Protein AF-A0A2N6K9I1-F1 (afdb_monomer_lite)

Structure (mmCIF, N/CA/C/O backbone):
data_AF-A0A2N6K9I1-F1
#
_entry.id   AF-A0A2N6K9I1-F1
#
loop_
_atom_site.group_PDB
_atom_site.id
_atom_site.type_symbol
_atom_site.label_atom_id
_atom_site.label_alt_id
_atom_site.label_comp_id
_atom_site.label_asym_id
_atom_site.label_entity_id
_atom_site.label_seq_id
_atom_site.pdbx_PDB_ins_code
_atom_site.Cartn_x
_atom_site.Cartn_y
_atom_site.Cartn_z
_atom_site.occupancy
_atom_site.B_iso_or_equiv
_atom_site.auth_seq_id
_atom_site.auth_comp_id
_atom_site.auth_asym_id
_atom_site.auth_atom_id
_atom_site.pdbx_PDB_model_num
ATOM 1 N N . MET A 1 1 ? -8.881 -1.853 -11.550 1.00 68.94 1 MET A N 1
ATOM 2 C CA . MET A 1 1 ? -7.544 -1.204 -11.531 1.00 68.94 1 MET A CA 1
ATOM 3 C C . MET A 1 1 ? -6.853 -1.447 -12.871 1.00 68.94 1 MET A C 1
ATOM 5 O O . MET A 1 1 ? -7.078 -2.502 -13.443 1.00 68.94 1 MET A O 1
ATOM 9 N N . ARG A 1 2 ? -6.056 -0.503 -13.398 1.00 81.19 2 ARG A N 1
ATOM 10 C CA . ARG A 1 2 ? -5.255 -0.733 -14.625 1.00 81.19 2 ARG A CA 1
ATOM 11 C C . ARG A 1 2 ? -4.114 -1.720 -14.331 1.00 81.19 2 ARG A C 1
ATOM 13 O O . ARG A 1 2 ? -3.678 -1.789 -13.185 1.00 81.19 2 ARG A O 1
ATOM 20 N N . THR A 1 3 ? -3.626 -2.456 -15.329 1.00 87.81 3 THR A N 1
ATOM 21 C CA . THR A 1 3 ? -2.456 -3.340 -15.158 1.00 87.81 3 THR A CA 1
ATOM 22 C C . THR A 1 3 ? -1.184 -2.518 -14.941 1.00 87.81 3 THR A C 1
ATOM 24 O O . THR A 1 3 ? -1.101 -1.358 -15.369 1.00 87.81 3 THR A O 1
ATOM 27 N N . ALA A 1 4 ? -0.174 -3.101 -14.294 1.00 88.94 4 ALA A N 1
ATOM 28 C CA . ALA A 1 4 ? 1.102 -2.432 -14.068 1.00 88.94 4 ALA A CA 1
ATOM 29 C C . ALA A 1 4 ? 1.791 -2.079 -15.385 1.00 88.94 4 ALA A C 1
ATOM 31 O O . ALA A 1 4 ? 2.384 -1.013 -15.498 1.00 88.94 4 ALA A O 1
ATOM 32 N N . GLU A 1 5 ? 1.661 -2.924 -16.404 1.00 92.06 5 GLU A N 1
ATOM 33 C CA . GLU A 1 5 ? 2.175 -2.666 -17.750 1.00 92.06 5 GLU A CA 1
ATOM 34 C C . GLU A 1 5 ? 1.614 -1.376 -18.346 1.00 92.06 5 GLU A C 1
ATOM 36 O O . GLU A 1 5 ? 2.368 -0.502 -18.774 1.00 92.06 5 GLU A O 1
ATOM 41 N N . THR A 1 6 ? 0.288 -1.214 -18.309 1.00 92.81 6 THR A N 1
ATOM 42 C CA . THR A 1 6 ? -0.365 0.009 -18.779 1.00 92.81 6 THR A CA 1
ATOM 43 C C . THR A 1 6 ? 0.093 1.219 -17.971 1.00 92.81 6 THR A C 1
ATOM 45 O O . THR A 1 6 ? 0.383 2.265 -18.548 1.00 92.81 6 THR A O 1
ATOM 48 N N . ILE A 1 7 ? 0.184 1.093 -16.644 1.00 91.75 7 ILE A N 1
ATOM 49 C CA . ILE A 1 7 ? 0.611 2.191 -15.770 1.00 91.75 7 ILE A CA 1
ATOM 50 C C . ILE A 1 7 ? 2.054 2.613 -16.079 1.00 91.75 7 ILE A C 1
ATOM 52 O O . ILE A 1 7 ? 2.314 3.799 -16.281 1.00 91.75 7 ILE A O 1
ATOM 56 N N . LEU A 1 8 ? 2.982 1.659 -16.160 1.00 92.50 8 LEU A N 1
ATOM 57 C CA . LEU A 1 8 ? 4.392 1.918 -16.451 1.00 92.50 8 LEU A CA 1
ATOM 58 C C . LEU A 1 8 ? 4.571 2.532 -17.841 1.00 92.50 8 LEU A C 1
ATOM 60 O O . LEU A 1 8 ? 5.358 3.466 -17.990 1.00 92.50 8 LEU A O 1
ATOM 64 N N . ASN A 1 9 ? 3.802 2.078 -18.833 1.00 94.69 9 ASN A N 1
ATOM 65 C CA . ASN A 1 9 ? 3.801 2.676 -20.166 1.00 94.69 9 ASN A CA 1
ATOM 66 C C . ASN A 1 9 ? 3.308 4.127 -20.137 1.00 94.69 9 ASN A C 1
ATOM 68 O O . ASN A 1 9 ? 3.963 4.995 -20.706 1.00 94.69 9 ASN A O 1
ATOM 72 N N . ILE A 1 10 ? 2.221 4.427 -19.415 1.00 92.81 10 ILE A N 1
ATOM 73 C CA . ILE A 1 10 ? 1.734 5.807 -19.255 1.00 92.81 10 ILE A CA 1
ATOM 74 C C . ILE A 1 10 ? 2.805 6.690 -18.608 1.00 92.81 10 ILE A C 1
ATOM 76 O O . ILE A 1 10 ? 3.075 7.781 -19.111 1.00 92.81 10 ILE A O 1
ATOM 80 N N . ILE A 1 11 ? 3.432 6.228 -17.520 1.00 93.19 11 ILE A N 1
ATOM 81 C CA . ILE A 1 11 ? 4.498 6.972 -16.832 1.00 93.19 11 ILE A CA 1
ATOM 82 C C . ILE A 1 11 ? 5.664 7.230 -17.789 1.00 93.19 11 ILE A C 1
ATOM 84 O O . ILE A 1 11 ? 6.122 8.366 -17.903 1.00 93.19 11 ILE A O 1
ATOM 88 N N . ARG A 1 12 ? 6.104 6.201 -18.523 1.00 94.12 12 ARG A N 1
ATOM 89 C CA . ARG A 1 12 ? 7.195 6.295 -19.499 1.00 94.12 12 ARG A CA 1
ATOM 90 C C . ARG A 1 12 ? 6.887 7.321 -20.589 1.00 94.12 12 ARG A C 1
ATOM 92 O O . ARG A 1 12 ? 7.690 8.222 -20.815 1.00 94.12 12 ARG A O 1
ATOM 99 N N . THR A 1 13 ? 5.722 7.219 -21.227 1.00 95.94 13 THR A N 1
ATOM 100 C CA . THR A 1 13 ? 5.308 8.119 -22.312 1.00 95.94 13 THR A CA 1
ATOM 101 C C . THR A 1 13 ? 5.143 9.560 -21.831 1.00 95.94 13 THR A C 1
ATOM 103 O O . THR A 1 13 ? 5.519 10.490 -22.542 1.00 95.94 13 THR A O 1
ATOM 106 N N . ARG A 1 14 ? 4.607 9.783 -20.623 1.00 95.38 14 ARG A N 1
ATOM 107 C CA . ARG A 1 14 ? 4.508 11.139 -20.054 1.00 95.38 14 ARG A CA 1
ATOM 108 C C . ARG A 1 14 ? 5.877 11.708 -19.699 1.00 95.38 14 ARG A C 1
ATOM 110 O O . ARG A 1 14 ? 6.133 12.862 -20.030 1.00 95.38 14 ARG A O 1
ATOM 117 N N . GLY A 1 15 ? 6.760 10.894 -19.118 1.00 93.81 15 GLY A N 1
ATOM 118 C CA . GLY A 1 15 ? 8.137 11.276 -18.804 1.00 93.81 15 GLY A CA 1
ATOM 119 C C . GLY A 1 15 ? 8.929 11.688 -20.046 1.00 93.81 15 GLY A C 1
ATOM 120 O O . GLY A 1 15 ? 9.559 12.738 -20.042 1.00 93.81 15 GLY A O 1
ATOM 121 N N . GLN A 1 16 ? 8.807 10.935 -21.145 1.00 95.75 16 GLN A N 1
ATOM 122 C CA . GLN A 1 16 ? 9.412 11.285 -22.442 1.00 95.75 16 GLN A CA 1
ATOM 123 C C . GLN A 1 16 ? 8.939 12.638 -22.990 1.00 95.75 16 GLN A C 1
ATOM 125 O O . GLN A 1 16 ? 9.665 13.292 -23.730 1.00 95.75 16 GLN A O 1
ATOM 130 N N . ARG A 1 17 ? 7.722 13.059 -22.635 1.00 95.50 17 ARG A N 1
ATOM 131 C CA . ARG A 1 17 ? 7.117 14.325 -23.065 1.00 95.50 17 ARG A CA 1
ATOM 132 C C . ARG A 1 17 ? 7.280 15.452 -22.040 1.00 95.50 17 ARG A C 1
ATOM 134 O O . ARG A 1 17 ? 6.728 16.525 -22.255 1.00 95.50 17 ARG A O 1
ATOM 141 N N . GLY A 1 18 ? 7.961 15.205 -20.916 1.00 94.19 18 GLY A N 1
ATOM 142 C CA . GLY A 1 18 ? 8.105 16.172 -19.823 1.00 94.19 18 GLY A CA 1
ATOM 143 C C . GLY A 1 18 ? 6.784 16.560 -19.148 1.00 94.19 18 GLY A C 1
ATOM 144 O O . GLY A 1 18 ? 6.694 17.618 -18.533 1.00 94.19 18 GLY A O 1
ATOM 145 N N . LEU A 1 19 ? 5.738 15.738 -19.277 1.00 94.38 19 LEU A N 1
ATOM 146 C CA . LEU A 1 19 ? 4.425 16.033 -18.707 1.00 94.38 19 LEU A CA 1
ATOM 147 C C . LEU A 1 19 ? 4.345 15.563 -17.249 1.00 94.38 19 LEU A C 1
ATOM 149 O O . LEU A 1 19 ? 4.816 14.463 -16.943 1.00 94.38 19 LEU A O 1
ATOM 153 N N . PRO A 1 20 ? 3.677 16.319 -16.357 1.00 90.19 20 PRO A N 1
ATOM 154 C CA . PRO A 1 20 ? 3.512 15.903 -14.971 1.00 90.19 20 PRO A CA 1
ATOM 155 C C . PRO A 1 20 ? 2.706 14.603 -14.885 1.00 90.19 20 PRO A C 1
ATOM 157 O O . PRO A 1 20 ? 1.777 14.366 -15.674 1.00 90.19 20 PRO A O 1
ATOM 160 N N . VAL A 1 21 ? 3.074 13.759 -13.920 1.00 88.19 21 VAL A N 1
ATOM 161 C CA . VAL A 1 21 ? 2.299 12.585 -13.509 1.00 88.19 21 VAL A CA 1
ATOM 162 C C . VAL A 1 21 ? 1.668 12.908 -12.163 1.00 88.19 21 VAL A C 1
ATOM 164 O O . VAL A 1 21 ? 2.365 13.127 -11.175 1.00 88.19 21 VAL A O 1
ATOM 167 N N . GLU A 1 22 ? 0.346 12.958 -12.141 1.00 82.25 22 GLU A N 1
ATOM 168 C CA . GLU A 1 22 ? -0.435 13.273 -10.948 1.00 82.25 22 GLU A CA 1
ATOM 169 C C . GLU A 1 22 ? -0.931 11.988 -10.280 1.00 82.25 22 GLU A C 1
ATOM 171 O O . GLU A 1 22 ? -0.941 10.917 -10.889 1.00 82.25 22 GLU A O 1
ATOM 176 N N . ASP A 1 23 ? -1.305 12.086 -9.003 1.00 76.56 23 ASP A N 1
ATOM 177 C CA . ASP A 1 23 ? -1.880 10.982 -8.227 1.00 76.56 23 ASP A CA 1
ATOM 178 C C . ASP A 1 23 ? -1.049 9.681 -8.183 1.00 76.56 23 ASP A C 1
ATOM 180 O O . ASP A 1 23 ? -1.574 8.597 -7.924 1.00 76.56 23 ASP A O 1
ATOM 184 N N . VAL A 1 24 ? 0.276 9.784 -8.355 1.00 80.88 24 VAL A N 1
ATOM 185 C CA . VAL A 1 24 ? 1.224 8.648 -8.343 1.00 80.88 24 VAL A CA 1
ATOM 186 C C . VAL A 1 24 ? 1.104 7.809 -7.068 1.00 80.88 24 VAL A C 1
ATOM 188 O O . VAL A 1 24 ? 1.269 6.594 -7.106 1.00 80.88 24 VAL A O 1
ATOM 191 N N . TYR A 1 25 ? 0.758 8.431 -5.939 1.00 72.81 25 TYR A N 1
ATOM 192 C CA . TYR A 1 25 ? 0.569 7.740 -4.661 1.00 72.81 25 TYR A CA 1
ATOM 193 C C . TYR A 1 25 ? -0.522 6.659 -4.718 1.00 72.81 25 TYR A C 1
ATOM 195 O O . TYR A 1 25 ? -0.411 5.661 -4.014 1.00 72.81 25 TYR A O 1
ATOM 203 N N . ARG A 1 26 ? -1.536 6.795 -5.587 1.00 73.31 26 ARG A N 1
ATOM 204 C CA . ARG A 1 26 ? -2.569 5.761 -5.781 1.00 73.31 26 ARG A CA 1
ATOM 205 C C . ARG A 1 26 ? -1.994 4.480 -6.387 1.00 73.31 26 ARG A C 1
ATOM 207 O O . ARG A 1 26 ? -2.544 3.402 -6.186 1.00 73.31 26 ARG A O 1
ATOM 214 N N . LEU A 1 27 ? -0.881 4.588 -7.114 1.00 80.12 27 LEU A N 1
ATOM 215 C CA . LEU A 1 27 ? -0.228 3.463 -7.781 1.00 80.12 27 LEU A CA 1
ATOM 216 C C . LEU A 1 27 ? 0.522 2.546 -6.811 1.00 80.12 27 LEU A C 1
ATOM 218 O O . LEU A 1 27 ? 0.726 1.383 -7.141 1.00 80.12 27 LEU A O 1
ATOM 222 N N . LEU A 1 28 ? 0.871 3.031 -5.610 1.00 73.19 28 LEU A N 1
ATOM 223 C CA . LEU A 1 28 ? 1.499 2.221 -4.553 1.00 73.19 28 LEU A CA 1
ATOM 224 C C . LEU A 1 28 ? 0.631 1.032 -4.114 1.00 73.19 28 LEU A C 1
ATOM 226 O O . LEU A 1 28 ? 1.132 0.109 -3.483 1.00 73.19 28 LEU A O 1
ATOM 230 N N . TYR A 1 29 ? -0.654 1.056 -4.465 1.00 71.38 29 TYR A N 1
ATOM 231 C CA . TYR A 1 29 ? -1.659 0.071 -4.064 1.00 71.38 29 TYR A CA 1
ATOM 232 C C . TYR A 1 29 ? -2.154 -0.789 -5.206 1.00 71.38 29 TYR A C 1
ATOM 234 O O . TYR A 1 29 ? -3.049 -1.613 -5.041 1.00 71.38 29 TYR A O 1
ATOM 242 N N . ASN A 1 30 ? -1.564 -0.609 -6.380 1.00 78.38 30 ASN A N 1
ATOM 243 C CA . ASN A 1 30 ? -1.775 -1.536 -7.458 1.00 78.38 30 ASN A CA 1
ATOM 244 C C . ASN A 1 30 ? -1.020 -2.830 -7.157 1.00 78.38 30 ASN A C 1
ATOM 246 O O . ASN A 1 30 ? 0.209 -2.845 -7.128 1.00 78.38 30 ASN A O 1
ATOM 250 N N . LEU A 1 31 ? -1.775 -3.907 -6.944 1.00 77.06 31 LEU A N 1
ATOM 251 C CA . LEU A 1 31 ? -1.232 -5.211 -6.575 1.00 77.06 31 LEU A CA 1
ATOM 252 C C . LEU A 1 31 ? -0.185 -5.717 -7.578 1.00 77.06 31 LEU A C 1
ATOM 254 O O . LEU A 1 31 ? 0.856 -6.222 -7.176 1.00 77.06 31 LEU A O 1
ATOM 258 N N . ASP A 1 32 ? -0.426 -5.528 -8.877 1.00 85.38 32 ASP A N 1
ATOM 259 C CA . ASP A 1 32 ? 0.496 -5.941 -9.942 1.00 85.38 32 ASP A CA 1
ATOM 260 C C . ASP A 1 32 ? 1.804 -5.123 -9.900 1.00 85.38 32 ASP A C 1
ATOM 262 O O . ASP A 1 32 ? 2.897 -5.685 -9.973 1.00 85.38 32 ASP A O 1
ATOM 266 N N . LEU A 1 33 ? 1.735 -3.803 -9.670 1.00 87.38 33 LEU A N 1
ATOM 267 C CA . LEU A 1 33 ? 2.936 -2.981 -9.462 1.00 87.38 33 LEU A CA 1
ATOM 268 C C . LEU A 1 33 ? 3.709 -3.404 -8.216 1.00 87.38 33 LEU A C 1
ATOM 270 O O . LEU A 1 33 ? 4.938 -3.483 -8.263 1.00 87.38 33 LEU A O 1
ATOM 274 N N . TYR A 1 34 ? 2.999 -3.680 -7.124 1.00 81.50 34 TYR A N 1
ATOM 275 C CA . TYR A 1 34 ? 3.598 -4.149 -5.885 1.00 81.50 34 TYR A CA 1
ATOM 276 C C . TYR A 1 34 ? 4.323 -5.486 -6.095 1.00 81.50 34 TYR A C 1
ATOM 278 O O . TYR A 1 34 ? 5.492 -5.594 -5.742 1.00 81.50 34 TYR A O 1
ATOM 286 N N . LEU A 1 35 ? 3.691 -6.464 -6.751 1.00 82.56 35 LEU A N 1
ATOM 287 C CA . LEU A 1 35 ? 4.293 -7.771 -7.034 1.00 82.56 35 LEU A CA 1
ATOM 288 C C . LEU A 1 35 ? 5.534 -7.662 -7.926 1.00 82.56 35 LEU A C 1
ATOM 290 O O . LEU A 1 35 ? 6.571 -8.258 -7.629 1.00 82.56 35 LEU A O 1
ATOM 294 N N . ARG A 1 36 ? 5.468 -6.851 -8.990 1.00 88.50 36 ARG A N 1
ATOM 295 C CA . ARG A 1 36 ? 6.622 -6.600 -9.870 1.00 88.50 36 ARG A CA 1
ATOM 296 C C . ARG A 1 36 ? 7.771 -5.919 -9.123 1.00 88.50 36 ARG A C 1
ATOM 298 O O . ARG A 1 36 ? 8.932 -6.243 -9.371 1.00 88.50 36 ARG A O 1
ATOM 305 N N . ALA A 1 37 ? 7.471 -4.969 -8.237 1.00 84.75 37 ALA A N 1
ATOM 306 C CA . ALA A 1 37 ? 8.476 -4.298 -7.416 1.00 84.75 37 ALA A CA 1
ATOM 307 C C . ALA A 1 37 ? 9.078 -5.248 -6.373 1.00 84.75 37 ALA A C 1
ATOM 309 O O . ALA A 1 37 ? 10.298 -5.297 -6.231 1.00 84.75 37 ALA A O 1
ATOM 310 N N . TYR A 1 38 ? 8.239 -6.043 -5.705 1.00 83.50 38 TYR A N 1
ATOM 311 C CA . TYR A 1 38 ? 8.654 -7.035 -4.721 1.00 83.50 38 TYR A CA 1
ATOM 312 C C . TYR A 1 38 ? 9.606 -8.061 -5.336 1.00 83.50 38 TYR A C 1
ATOM 314 O O . TYR A 1 38 ? 10.689 -8.263 -4.802 1.00 83.50 38 TYR A O 1
ATOM 322 N N . GLY A 1 39 ? 9.281 -8.629 -6.504 1.00 84.69 39 GLY A N 1
ATOM 323 C CA . GLY A 1 39 ? 10.169 -9.578 -7.186 1.00 84.69 39 GLY A CA 1
ATOM 324 C C . GLY A 1 39 ? 11.561 -9.000 -7.468 1.00 84.69 39 GLY A C 1
ATOM 325 O O . GLY A 1 39 ? 12.571 -9.672 -7.260 1.00 84.69 39 GLY A O 1
ATOM 326 N N . LYS A 1 40 ? 11.636 -7.723 -7.867 1.00 87.38 40 LYS A N 1
ATOM 327 C CA . LYS A 1 40 ? 12.920 -7.036 -8.088 1.00 87.38 40 LYS A CA 1
ATOM 328 C C . LYS A 1 40 ? 13.687 -6.789 -6.792 1.00 87.38 40 LYS A C 1
ATOM 330 O O . LYS A 1 40 ? 14.896 -6.976 -6.768 1.00 87.38 40 LYS A O 1
ATOM 335 N N . LEU A 1 41 ? 13.002 -6.345 -5.739 1.00 83.69 41 LEU A N 1
ATOM 336 C CA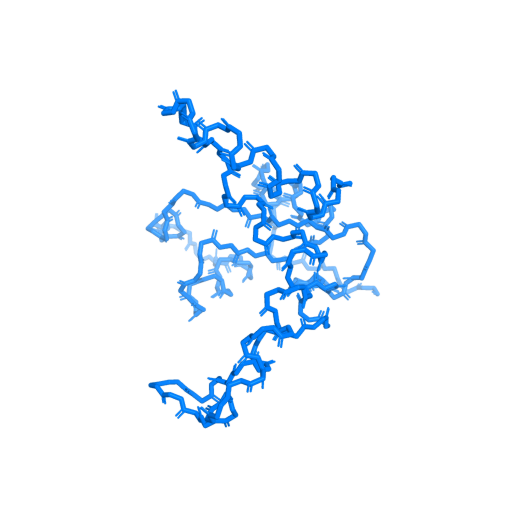 . LEU A 1 41 ? 13.631 -5.998 -4.463 1.00 83.69 41 LEU A CA 1
ATOM 337 C C . LEU A 1 41 ? 14.073 -7.232 -3.679 1.00 83.69 41 LEU A C 1
ATOM 339 O O . LEU A 1 41 ? 15.177 -7.245 -3.145 1.00 83.69 41 LEU A O 1
ATOM 343 N N . ASN A 1 42 ? 13.237 -8.267 -3.635 1.00 82.75 42 ASN A N 1
ATOM 344 C CA . ASN A 1 42 ? 13.509 -9.496 -2.897 1.00 82.75 42 ASN A CA 1
ATOM 345 C C . ASN A 1 42 ? 14.676 -10.298 -3.497 1.00 82.75 42 ASN A C 1
ATOM 347 O O . ASN A 1 42 ? 15.336 -11.055 -2.798 1.00 82.75 42 ASN A O 1
ATOM 351 N N . SER A 1 43 ? 14.969 -10.094 -4.785 1.00 85.88 43 SER A N 1
ATOM 352 C CA . SER A 1 43 ? 16.120 -10.712 -5.456 1.00 85.88 43 SER A CA 1
ATOM 353 C C . SER A 1 43 ? 17.470 -10.125 -5.015 1.00 85.88 43 SER A C 1
ATOM 355 O O . SER A 1 43 ? 18.517 -10.667 -5.365 1.00 85.88 43 SER A O 1
ATOM 357 N N . ASN A 1 44 ? 17.478 -9.014 -4.270 1.00 86.69 44 ASN A N 1
ATOM 358 C CA . ASN A 1 44 ? 18.710 -8.368 -3.834 1.00 86.69 44 ASN A CA 1
ATOM 359 C C . ASN A 1 44 ? 19.340 -9.096 -2.639 1.00 86.69 44 ASN A C 1
ATOM 361 O O . ASN A 1 44 ? 18.662 -9.473 -1.680 1.00 86.69 44 ASN A O 1
ATOM 365 N N . ALA A 1 45 ? 20.671 -9.200 -2.642 1.00 85.50 45 ALA A N 1
ATOM 366 C CA . ALA A 1 45 ? 21.416 -9.663 -1.477 1.00 85.50 45 ALA A CA 1
ATOM 367 C C . ALA A 1 45 ? 21.152 -8.733 -0.277 1.00 85.50 45 ALA A C 1
ATOM 369 O O . ALA A 1 45 ? 21.277 -7.515 -0.390 1.00 85.50 45 ALA A O 1
ATOM 370 N N . GLY A 1 46 ? 20.767 -9.308 0.865 1.00 83.06 46 GLY A N 1
ATOM 371 C CA . GLY A 1 46 ? 20.424 -8.543 2.069 1.00 83.06 46 GLY A CA 1
ATOM 372 C C . GLY A 1 46 ? 18.971 -8.049 2.146 1.00 83.06 46 GLY A C 1
ATOM 373 O O . GLY A 1 46 ? 18.627 -7.355 3.094 1.00 83.06 46 GLY A O 1
ATOM 374 N N . ALA A 1 47 ? 18.071 -8.427 1.230 1.00 83.44 47 ALA A N 1
ATOM 375 C CA . ALA A 1 47 ? 16.647 -8.053 1.321 1.00 83.44 47 ALA A CA 1
ATOM 376 C C . ALA A 1 47 ? 15.978 -8.465 2.656 1.00 83.44 47 ALA A C 1
ATOM 378 O O . ALA A 1 47 ? 15.070 -7.793 3.152 1.00 83.44 47 ALA A O 1
ATOM 379 N N . MET A 1 48 ? 16.468 -9.549 3.261 1.00 83.69 48 MET A N 1
ATOM 380 C CA . MET A 1 48 ? 15.982 -10.089 4.532 1.00 83.69 48 MET A CA 1
ATOM 381 C C . MET A 1 48 ? 16.763 -9.606 5.759 1.00 83.69 48 MET A C 1
ATOM 383 O O . MET A 1 48 ? 16.444 -10.017 6.872 1.00 83.69 48 MET A O 1
ATOM 387 N N . THR A 1 49 ? 17.776 -8.749 5.601 1.00 83.31 49 THR A N 1
ATOM 388 C CA . THR A 1 49 ? 18.487 -8.192 6.758 1.00 83.31 49 THR A CA 1
ATOM 389 C C . THR A 1 49 ? 17.696 -7.015 7.328 1.00 83.31 49 THR A C 1
ATOM 391 O O . THR A 1 49 ? 17.415 -6.075 6.578 1.00 83.31 49 THR A O 1
ATOM 394 N N . PRO A 1 50 ? 17.328 -7.032 8.623 1.00 80.75 50 PRO A N 1
ATOM 395 C CA . PRO A 1 50 ? 16.667 -5.897 9.254 1.00 80.75 50 PRO A CA 1
ATOM 396 C C . PRO A 1 50 ? 17.512 -4.626 9.132 1.00 80.75 50 PRO A C 1
ATOM 398 O O . PRO A 1 50 ? 18.726 -4.654 9.332 1.00 80.75 50 PRO A O 1
ATOM 401 N N . GLY A 1 51 ? 16.863 -3.515 8.785 1.00 77.06 51 GLY A N 1
ATOM 402 C CA . GLY A 1 51 ? 17.507 -2.205 8.693 1.00 77.06 51 GLY A CA 1
ATOM 403 C C . GLY A 1 51 ? 17.438 -1.437 10.014 1.00 77.06 51 GLY A C 1
ATOM 404 O O . GLY A 1 51 ? 17.518 -2.000 11.101 1.00 77.06 51 GLY A O 1
ATOM 405 N N . ALA A 1 52 ? 17.205 -0.125 9.931 1.00 80.31 52 ALA A N 1
ATOM 406 C CA . ALA A 1 52 ? 16.962 0.723 11.106 1.00 80.31 52 ALA A CA 1
ATOM 407 C C . ALA A 1 52 ? 15.679 0.351 11.887 1.00 80.31 52 ALA A C 1
ATOM 409 O O . ALA A 1 52 ? 15.470 0.815 13.006 1.00 80.31 52 ALA A O 1
ATOM 410 N N . THR A 1 53 ? 14.812 -0.471 11.293 1.00 74.75 53 THR A N 1
ATOM 411 C CA . THR A 1 53 ? 13.613 -1.052 11.904 1.00 74.75 53 THR A CA 1
ATOM 412 C C . THR A 1 53 ? 13.658 -2.575 11.785 1.00 74.75 53 THR A C 1
ATOM 414 O O . THR A 1 53 ? 14.242 -3.073 10.823 1.00 74.75 53 THR A O 1
ATOM 417 N N . PRO A 1 54 ? 12.977 -3.323 12.675 1.00 76.81 54 PRO A N 1
ATOM 418 C CA . PRO A 1 54 ? 12.897 -4.782 12.576 1.00 76.81 54 PRO A CA 1
ATOM 419 C C . PRO A 1 54 ? 12.129 -5.283 11.335 1.00 76.81 54 PRO A C 1
ATOM 421 O O . PRO A 1 54 ? 12.167 -6.472 11.040 1.00 76.81 54 PRO A O 1
ATOM 424 N N . GLU A 1 55 ? 11.423 -4.406 10.609 1.00 74.50 55 GLU A N 1
ATOM 425 C CA . GLU A 1 55 ? 10.756 -4.746 9.346 1.00 74.50 55 GLU A CA 1
ATOM 426 C C . GLU A 1 55 ? 11.782 -4.972 8.212 1.00 74.50 55 GLU A C 1
ATOM 428 O O . GLU A 1 55 ? 12.643 -4.124 7.972 1.00 74.50 55 GLU A O 1
ATOM 433 N N . THR A 1 56 ? 11.665 -6.099 7.501 1.00 79.69 56 THR A N 1
ATOM 434 C CA . THR A 1 56 ? 12.432 -6.446 6.283 1.00 79.69 56 THR A CA 1
ATOM 435 C C . THR A 1 56 ? 11.596 -6.188 5.020 1.00 79.69 56 THR A C 1
ATOM 437 O O . THR A 1 56 ? 10.509 -5.611 5.108 1.00 79.69 56 THR A O 1
ATOM 440 N N . VAL A 1 57 ? 12.054 -6.616 3.832 1.00 71.19 57 VAL A N 1
ATOM 441 C CA . VAL A 1 57 ? 11.260 -6.533 2.584 1.00 71.19 57 VAL A CA 1
ATOM 442 C C . VAL A 1 57 ? 9.897 -7.245 2.705 1.00 71.19 57 VAL A C 1
ATOM 444 O O . VAL A 1 57 ? 8.912 -6.756 2.152 1.00 71.19 57 VAL A O 1
ATOM 447 N N . ASP A 1 58 ? 9.785 -8.287 3.536 1.00 65.06 58 ASP A N 1
ATOM 448 C CA . ASP A 1 58 ? 8.513 -8.959 3.873 1.00 65.06 58 ASP A CA 1
ATOM 449 C C . ASP A 1 58 ? 7.593 -8.136 4.799 1.00 65.06 58 ASP A C 1
ATOM 451 O O . ASP A 1 58 ? 6.433 -8.479 5.045 1.00 65.06 58 ASP A O 1
ATOM 455 N N . GLY A 1 59 ? 8.082 -7.003 5.310 1.00 63.38 59 GLY A N 1
ATOM 456 C CA . GLY A 1 59 ? 7.334 -6.060 6.138 1.00 63.38 59 GLY A CA 1
ATOM 457 C C . GLY A 1 59 ? 6.113 -5.463 5.431 1.00 63.38 59 GLY A C 1
ATOM 458 O O . GLY A 1 59 ? 5.148 -5.078 6.097 1.00 63.38 59 GLY A O 1
ATOM 459 N N . MET A 1 60 ? 6.096 -5.452 4.100 1.00 64.44 60 MET A N 1
ATOM 460 C CA . MET A 1 60 ? 4.898 -5.262 3.289 1.00 64.44 60 MET A CA 1
ATOM 461 C C . MET A 1 60 ? 4.616 -6.620 2.652 1.00 64.44 60 MET A C 1
ATOM 463 O O . MET A 1 60 ? 5.420 -7.058 1.843 1.00 64.44 60 MET A O 1
ATOM 467 N N . SER A 1 61 ? 3.539 -7.301 3.048 1.00 69.88 61 SER A N 1
ATOM 468 C CA . SER A 1 61 ? 3.163 -8.625 2.534 1.00 69.88 61 SER A CA 1
ATOM 469 C C . SER A 1 61 ? 1.893 -8.537 1.688 1.00 69.88 61 SER A C 1
ATOM 471 O O . SER A 1 61 ? 1.093 -7.612 1.852 1.00 69.88 61 SER A O 1
ATOM 473 N N . LEU A 1 62 ? 1.669 -9.534 0.828 1.00 70.44 62 LEU A N 1
ATOM 474 C CA . LEU A 1 62 ? 0.399 -9.719 0.112 1.00 70.44 62 LEU A CA 1
ATOM 475 C C . LEU A 1 62 ? -0.809 -9.690 1.056 1.00 70.44 62 LEU A C 1
ATOM 477 O O . LEU A 1 62 ? -1.841 -9.116 0.722 1.00 70.44 62 LEU A O 1
ATOM 481 N N . GLU A 1 63 ? -0.660 -10.265 2.250 1.00 75.00 63 GLU A N 1
ATOM 482 C CA . GLU A 1 63 ? -1.691 -10.224 3.284 1.00 75.00 63 GLU A CA 1
ATOM 483 C C . GLU A 1 63 ? -1.984 -8.783 3.718 1.00 75.00 63 GLU A C 1
ATOM 485 O O . GLU A 1 63 ? -3.139 -8.378 3.752 1.00 75.00 63 GLU A O 1
ATOM 490 N N . LYS A 1 64 ? -0.953 -7.969 3.984 1.00 75.38 64 LYS A N 1
ATOM 491 C CA . LYS A 1 64 ? -1.132 -6.558 4.370 1.00 75.38 64 LYS A CA 1
ATOM 492 C C . LYS A 1 64 ? -1.740 -5.714 3.249 1.00 75.38 64 LYS A C 1
ATOM 494 O O . LYS A 1 64 ? -2.413 -4.735 3.544 1.00 75.38 64 LYS A O 1
ATOM 499 N N . ALA A 1 65 ? -1.491 -6.067 1.988 1.00 75.12 65 ALA A N 1
ATOM 500 C CA . ALA A 1 65 ? -2.048 -5.366 0.833 1.00 75.12 65 ALA A CA 1
ATOM 501 C C . ALA A 1 65 ? -3.517 -5.731 0.559 1.00 75.12 65 ALA A C 1
ATOM 503 O O . ALA A 1 65 ? -4.251 -4.904 0.030 1.00 75.12 65 ALA A O 1
ATOM 504 N N . ASN A 1 66 ? -3.944 -6.941 0.933 1.00 81.38 66 ASN A N 1
ATOM 505 C CA . ASN A 1 66 ? -5.285 -7.467 0.662 1.00 81.38 66 ASN A CA 1
ATOM 506 C C . ASN A 1 66 ? -6.152 -7.595 1.919 1.00 81.38 66 ASN A C 1
ATOM 508 O O . ASN A 1 66 ? -7.144 -8.315 1.902 1.00 81.38 66 ASN A O 1
ATOM 512 N N . LYS A 1 67 ? -5.790 -6.931 3.019 1.00 87.19 67 LYS A N 1
ATOM 513 C CA . LYS A 1 67 ? -6.526 -6.997 4.281 1.00 87.19 67 LYS A CA 1
ATOM 514 C C . LYS A 1 67 ? -6.724 -5.605 4.847 1.00 87.19 67 LYS A C 1
ATOM 516 O O . LYS A 1 67 ? -5.773 -4.844 5.012 1.00 87.19 67 LYS A O 1
ATOM 521 N N . CYS A 1 68 ? -7.966 -5.290 5.184 1.00 87.94 68 CYS A N 1
ATOM 522 C CA . CYS A 1 68 ? -8.329 -4.054 5.845 1.00 87.94 68 CYS A CA 1
ATOM 523 C C . CYS A 1 68 ? -7.606 -3.969 7.195 1.00 87.94 68 CYS A C 1
ATOM 525 O O . CYS A 1 68 ? -7.801 -4.807 8.075 1.00 87.94 68 CYS A O 1
ATOM 527 N N . GLU A 1 69 ? -6.801 -2.925 7.385 1.00 85.06 69 GLU A N 1
ATOM 528 C CA . GLU A 1 69 ? -6.044 -2.692 8.617 1.00 85.06 69 GLU A CA 1
ATOM 529 C C . GLU A 1 69 ? -6.943 -2.345 9.809 1.00 85.06 69 GLU A C 1
ATOM 531 O O . GLU A 1 69 ? -6.454 -2.283 10.936 1.00 85.06 69 GLU A O 1
ATOM 536 N N . ILE A 1 70 ? -8.235 -2.107 9.570 1.00 85.75 70 ILE A N 1
ATOM 537 C CA . ILE A 1 70 ? -9.230 -1.791 10.593 1.00 85.75 70 ILE A CA 1
ATOM 538 C C . ILE A 1 70 ? -10.059 -3.029 10.935 1.00 85.75 70 ILE A C 1
ATOM 540 O O . ILE A 1 70 ? -9.907 -3.576 12.020 1.00 85.75 70 ILE A O 1
ATOM 544 N N . CYS A 1 71 ? -10.912 -3.487 10.015 1.00 87.12 71 CYS A N 1
ATOM 545 C CA . CYS A 1 71 ? -11.863 -4.569 10.287 1.00 87.12 71 CYS A CA 1
ATOM 546 C C . CYS A 1 71 ? -11.372 -5.960 9.861 1.00 87.12 71 CYS A C 1
ATOM 548 O O . CYS A 1 71 ? -12.027 -6.949 10.156 1.00 87.12 71 CYS A O 1
ATOM 550 N N . GLY A 1 72 ? -10.243 -6.066 9.154 1.00 88.00 72 GLY A N 1
ATOM 551 C CA . GLY A 1 72 ? -9.708 -7.352 8.702 1.00 88.00 72 GLY A CA 1
ATOM 552 C C . GLY A 1 72 ? -10.386 -7.965 7.473 1.00 88.00 72 GLY A C 1
ATOM 553 O O . GLY A 1 72 ? -9.925 -9.014 7.030 1.00 88.00 72 GLY A O 1
ATOM 554 N N . ALA A 1 73 ? -11.413 -7.323 6.902 1.00 90.06 73 ALA A N 1
ATOM 555 C CA . ALA A 1 73 ? -12.014 -7.722 5.627 1.00 90.06 73 ALA A CA 1
ATOM 556 C C . ALA A 1 73 ? -10.956 -7.828 4.518 1.00 90.06 73 ALA A C 1
ATOM 558 O O . ALA A 1 73 ? -9.967 -7.094 4.547 1.00 90.06 73 ALA A O 1
ATOM 559 N N . THR A 1 74 ? -11.156 -8.721 3.551 1.00 88.69 74 THR A N 1
ATOM 560 C CA . THR A 1 74 ? -10.206 -8.967 2.447 1.00 88.69 74 THR A CA 1
ATOM 561 C C . THR A 1 74 ? -10.765 -8.625 1.071 1.00 88.69 74 THR A C 1
ATOM 563 O O . THR A 1 74 ? -10.072 -8.722 0.060 1.00 88.69 74 THR A O 1
ATOM 566 N N . ASP A 1 75 ? -12.033 -8.243 1.015 1.00 85.62 75 ASP A N 1
ATOM 567 C CA . ASP A 1 75 ? -12.739 -7.838 -0.185 1.00 85.62 75 ASP A CA 1
ATOM 568 C C . ASP A 1 75 ? -12.755 -6.310 -0.329 1.00 85.62 75 ASP A C 1
ATOM 570 O O . ASP A 1 75 ? -12.675 -5.562 0.649 1.00 85.62 75 ASP A O 1
ATOM 574 N N . ASN A 1 76 ? -12.857 -5.848 -1.579 1.00 84.75 76 ASN A N 1
ATOM 575 C CA . ASN A 1 76 ? -13.022 -4.431 -1.924 1.00 84.75 76 ASN A CA 1
ATOM 576 C C . ASN A 1 76 ? -12.014 -3.515 -1.214 1.00 84.75 76 ASN A C 1
ATOM 578 O O . ASN A 1 76 ? -12.380 -2.505 -0.608 1.00 84.75 76 ASN A O 1
ATOM 582 N N . ILE A 1 77 ? -10.741 -3.913 -1.257 1.00 85.75 77 ILE A N 1
ATOM 583 C CA . ILE A 1 77 ? -9.649 -3.207 -0.598 1.00 85.75 77 ILE A CA 1
ATOM 584 C C . ILE A 1 77 ? -9.227 -1.991 -1.416 1.00 85.75 77 ILE A C 1
ATOM 586 O O . ILE A 1 77 ? -8.923 -2.065 -2.606 1.00 85.75 77 ILE A O 1
ATOM 590 N N . GLU A 1 78 ? -9.177 -0.868 -0.723 1.00 81.50 78 GLU A N 1
ATOM 591 C CA . GLU A 1 78 ? -8.773 0.436 -1.201 1.00 81.50 78 GLU A CA 1
ATOM 592 C C . GLU A 1 78 ? -7.729 1.014 -0.254 1.00 81.50 78 GLU A C 1
ATOM 594 O O . GLU A 1 78 ? -7.492 0.508 0.847 1.00 81.50 78 GLU A O 1
ATOM 599 N N . VAL A 1 79 ? -7.101 2.112 -0.668 1.00 81.38 79 VAL A N 1
ATOM 600 C CA . VAL A 1 79 ? -6.192 2.822 0.221 1.00 81.38 79 VAL A CA 1
ATOM 601 C C . VAL A 1 79 ? -6.637 4.231 0.478 1.00 81.38 79 VAL A C 1
ATOM 603 O O . VAL A 1 79 ? -6.678 5.081 -0.409 1.00 81.38 79 VAL A O 1
ATOM 606 N N . HIS A 1 80 ? -6.873 4.463 1.763 1.00 82.38 80 HIS A N 1
ATOM 607 C CA . HIS A 1 80 ? -7.085 5.777 2.303 1.00 82.38 80 HIS A CA 1
ATOM 608 C C . HIS A 1 80 ? -5.747 6.518 2.389 1.00 82.38 80 HIS A C 1
ATOM 610 O O . HIS A 1 80 ? -4.809 6.046 3.036 1.00 82.38 80 HIS A O 1
ATOM 616 N N . HIS A 1 81 ? -5.650 7.685 1.752 1.00 78.00 81 HIS A N 1
ATOM 617 C CA . HIS A 1 81 ? -4.469 8.547 1.794 1.00 78.00 81 HIS A CA 1
ATOM 618 C C . HIS A 1 81 ? -4.826 9.919 2.365 1.00 78.00 81 HIS A C 1
ATOM 620 O O . HIS A 1 81 ? -5.749 10.581 1.896 1.00 78.00 81 HIS A O 1
ATOM 626 N N . ILE A 1 82 ? -4.016 10.392 3.310 1.00 76.75 82 ILE A N 1
ATOM 627 C CA . ILE A 1 82 ? -4.133 11.734 3.886 1.00 76.75 82 ILE A CA 1
ATOM 628 C C . ILE A 1 82 ? -3.037 12.663 3.360 1.00 76.75 82 ILE A C 1
ATOM 630 O O . ILE A 1 82 ? -1.930 12.241 3.029 1.00 76.75 82 ILE A O 1
ATOM 634 N N . ARG A 1 83 ? -3.290 13.974 3.364 1.00 73.81 83 ARG A N 1
ATOM 635 C CA . ARG A 1 83 ? -2.329 14.965 2.853 1.00 73.81 83 ARG A CA 1
ATOM 636 C C . ARG A 1 83 ? -1.072 15.077 3.729 1.00 73.81 83 ARG A C 1
ATOM 638 O O . ARG A 1 83 ? 0.060 15.043 3.220 1.00 73.81 83 ARG A O 1
ATOM 645 N N . LYS A 1 84 ? -1.235 15.229 5.048 1.00 76.31 84 LYS A N 1
ATOM 646 C CA . LYS A 1 84 ? -0.125 15.386 6.004 1.00 76.31 84 LYS A CA 1
ATOM 647 C C . LYS A 1 84 ? -0.399 14.600 7.288 1.00 76.31 84 LYS A C 1
ATOM 649 O O . LYS A 1 84 ? -1.504 14.617 7.805 1.00 76.31 84 LYS A O 1
ATOM 654 N N . LEU A 1 85 ? 0.640 13.994 7.875 1.00 74.06 85 LEU A N 1
ATOM 655 C CA . LEU A 1 85 ? 0.538 13.320 9.184 1.00 74.06 85 LEU A CA 1
ATOM 656 C C . LEU A 1 85 ? 0.112 14.272 10.312 1.00 74.06 85 LEU A C 1
ATOM 658 O O . LEU A 1 85 ? -0.479 13.845 11.299 1.00 74.06 85 LEU A O 1
ATOM 662 N N . ALA A 1 86 ? 0.423 15.563 10.172 1.00 70.19 86 ALA A N 1
ATOM 663 C CA . ALA A 1 86 ? -0.017 16.588 11.108 1.00 70.19 86 ALA A CA 1
ATOM 664 C C . ALA A 1 86 ? -1.548 16.728 11.143 1.00 70.19 86 ALA A C 1
ATOM 666 O O . ALA A 1 86 ? -2.083 17.056 12.196 1.00 70.19 86 ALA A O 1
ATOM 667 N N . ASP A 1 87 ? -2.246 16.401 10.050 1.00 68.94 87 ASP A N 1
ATOM 668 C CA . ASP A 1 87 ? -3.705 16.519 9.948 1.00 68.94 87 ASP A CA 1
ATOM 669 C C . ASP A 1 87 ? -4.421 15.488 10.850 1.00 68.94 87 ASP A C 1
ATOM 671 O O . ASP A 1 87 ? -5.550 15.715 11.278 1.00 68.94 87 ASP A O 1
ATOM 675 N N . ILE A 1 88 ? -3.737 14.391 11.217 1.00 67.81 88 ILE A N 1
ATOM 676 C CA . ILE A 1 88 ? -4.209 13.399 12.203 1.00 67.81 88 ILE A CA 1
ATOM 677 C C . ILE A 1 88 ? -4.081 13.925 13.643 1.00 67.81 88 ILE A C 1
ATOM 679 O O . ILE A 1 88 ? -4.815 13.512 14.542 1.00 67.81 88 ILE A O 1
ATOM 683 N N . LYS A 1 89 ? -3.143 14.842 13.903 1.00 61.97 89 LYS A N 1
ATOM 684 C CA . LYS A 1 89 ? -2.899 15.399 15.240 1.00 61.97 89 LYS A CA 1
ATOM 685 C C . LYS A 1 89 ? -3.907 16.513 15.550 1.00 61.97 89 LYS A C 1
ATOM 687 O O . LYS A 1 89 ? -3.513 17.642 15.826 1.00 61.97 89 LYS A O 1
ATOM 692 N N . GLN A 1 90 ? -5.207 16.225 15.519 1.00 58.59 90 GLN A N 1
ATOM 693 C CA . GLN A 1 90 ? -6.202 17.207 15.952 1.00 58.59 90 GLN A CA 1
ATOM 694 C C . GLN A 1 90 ? -6.089 17.439 17.468 1.00 58.59 90 GLN A C 1
ATOM 696 O O . GLN A 1 90 ? -6.264 16.520 18.273 1.00 58.59 90 GLN A O 1
ATOM 701 N N . LYS A 1 91 ? -5.778 18.680 17.862 1.00 47.88 91 LYS A N 1
ATOM 702 C CA . LYS A 1 91 ? -5.901 19.149 19.249 1.00 47.88 91 LYS A CA 1
ATOM 703 C C . LYS A 1 91 ? -7.393 19.227 19.594 1.00 47.88 91 LYS A C 1
ATOM 705 O O . LYS A 1 91 ? -8.134 19.897 18.887 1.00 47.88 91 LYS A O 1
ATOM 710 N N . GLY A 1 92 ? -7.817 18.561 20.670 1.00 54.84 92 GLY A N 1
ATOM 711 C CA . GLY A 1 92 ? -9.157 18.735 21.252 1.00 54.84 92 GLY A CA 1
ATOM 712 C C . GLY A 1 92 ? -10.123 17.549 21.152 1.00 54.84 92 GLY A C 1
ATOM 713 O O . GLY A 1 92 ? -11.171 17.601 21.787 1.00 54.84 92 GLY A O 1
ATOM 714 N N . ARG A 1 93 ? -9.800 16.459 20.437 1.00 61.00 93 ARG A N 1
ATOM 715 C CA . ARG A 1 93 ? -10.594 15.216 20.538 1.00 61.00 93 ARG A CA 1
ATOM 716 C C . ARG A 1 93 ? -10.211 14.437 21.798 1.00 61.00 93 ARG A C 1
ATOM 718 O O . ARG A 1 93 ? -9.030 14.160 22.002 1.00 61.00 93 ARG A O 1
ATOM 725 N N . LYS A 1 94 ? -11.215 14.090 22.613 1.00 58.84 94 LYS A N 1
ATOM 726 C CA . LYS A 1 94 ? -11.056 13.319 23.860 1.00 58.84 94 LYS A CA 1
ATOM 727 C C . LYS A 1 94 ? -10.633 11.871 23.579 1.00 58.84 94 LYS A C 1
ATOM 729 O O . LYS A 1 94 ? -9.789 11.342 24.290 1.00 58.84 94 LYS A O 1
ATOM 734 N N . GLU A 1 95 ? -11.126 11.295 22.480 1.00 67.06 95 GLU A N 1
ATOM 735 C CA . GLU A 1 95 ? -10.760 9.960 21.999 1.00 67.06 95 GLU A CA 1
ATOM 736 C C . GLU A 1 95 ? -10.303 10.008 20.538 1.00 67.06 95 GLU A C 1
ATOM 738 O O . GLU A 1 95 ? -10.890 10.686 19.687 1.00 67.06 95 GLU A O 1
ATOM 743 N N . ARG A 1 96 ? -9.192 9.320 20.255 1.00 69.75 96 ARG A N 1
ATOM 744 C CA . ARG A 1 96 ? -8.635 9.206 18.906 1.00 69.75 96 ARG A CA 1
ATOM 745 C C . ARG A 1 96 ? -9.152 7.920 18.274 1.00 69.75 96 ARG A C 1
ATOM 747 O O . ARG A 1 96 ? -8.884 6.858 18.830 1.00 69.75 96 ARG A O 1
ATOM 754 N N . PRO A 1 97 ? -9.806 7.985 17.107 1.00 76.88 97 PRO A N 1
ATOM 755 C CA . PRO A 1 97 ? -10.262 6.780 16.445 1.00 76.88 97 PRO A CA 1
ATOM 756 C C . PRO A 1 97 ? -9.102 5.874 16.021 1.00 76.88 97 PRO A C 1
ATOM 758 O O . PRO A 1 97 ? -8.007 6.347 15.707 1.00 76.88 97 PRO A O 1
ATOM 761 N N . GLU A 1 98 ? -9.352 4.567 15.980 1.00 76.38 98 GLU A N 1
ATOM 762 C CA . GLU A 1 98 ? -8.329 3.536 15.766 1.00 76.38 98 GLU A CA 1
ATOM 763 C C . GLU A 1 98 ? -7.463 3.777 14.516 1.00 76.38 98 GLU A C 1
ATOM 765 O O . GLU A 1 98 ? -6.236 3.665 14.576 1.00 76.38 98 GLU A O 1
ATOM 770 N N . TRP A 1 99 ? -8.065 4.189 13.396 1.00 76.88 99 TRP A N 1
ATOM 771 C CA . TRP A 1 99 ? -7.329 4.467 12.158 1.00 76.88 99 TRP A CA 1
ATOM 772 C C . TRP A 1 99 ? -6.268 5.568 12.336 1.00 76.88 99 TRP A C 1
ATOM 774 O O . TRP A 1 99 ? -5.156 5.448 11.818 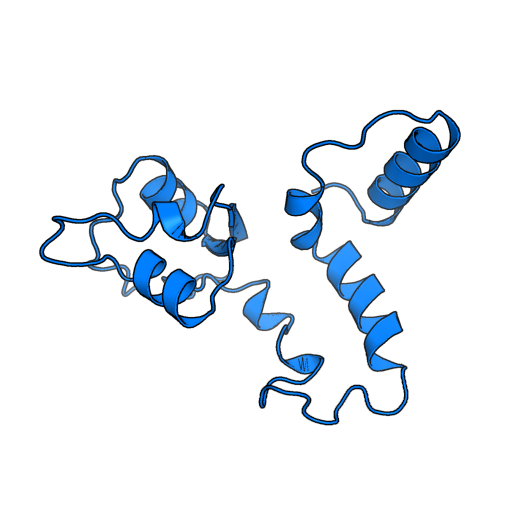1.00 76.88 99 TRP A O 1
ATOM 784 N N . MET A 1 100 ? -6.561 6.604 13.134 1.00 77.81 100 MET A N 1
ATOM 785 C CA . MET A 1 100 ? -5.611 7.677 13.444 1.00 77.81 100 MET A CA 1
ATOM 786 C C . MET A 1 100 ? -4.447 7.166 14.289 1.00 77.81 100 MET A C 1
ATOM 788 O O . MET A 1 100 ? -3.297 7.550 14.061 1.00 77.81 100 MET A O 1
ATOM 792 N N . LEU A 1 101 ? -4.733 6.298 15.265 1.00 78.06 101 LEU A N 1
ATOM 793 C CA . LEU A 1 101 ? -3.712 5.681 16.110 1.00 78.06 101 LEU A CA 1
ATOM 794 C C . LEU A 1 101 ? -2.776 4.805 15.270 1.00 78.06 101 LEU A C 1
ATOM 796 O O . LEU A 1 101 ? -1.557 4.958 15.375 1.00 78.06 101 LEU A O 1
ATOM 800 N N . LYS A 1 102 ? -3.324 3.971 14.373 1.00 77.94 102 LYS A N 1
ATOM 801 C CA . LYS A 1 102 ? -2.526 3.130 13.463 1.00 77.94 102 LYS A CA 1
ATOM 802 C C . LYS A 1 102 ? -1.635 3.961 12.545 1.00 77.94 102 LYS A C 1
ATOM 804 O O . LYS A 1 102 ? -0.433 3.698 12.473 1.00 77.94 102 LYS A O 1
ATOM 809 N N . MET A 1 103 ? -2.172 4.999 11.899 1.00 77.06 103 MET A N 1
ATOM 810 C CA . MET A 1 103 ? -1.381 5.864 11.013 1.00 77.06 103 MET A CA 1
ATOM 811 C C . MET A 1 103 ? -0.305 6.655 11.771 1.00 77.06 103 MET A C 1
ATOM 813 O O . MET A 1 103 ? 0.826 6.773 11.292 1.00 77.06 103 MET A O 1
ATOM 817 N N . SER A 1 104 ? -0.618 7.152 12.974 1.00 75.50 104 SER A N 1
ATOM 818 C CA . SER A 1 104 ? 0.345 7.871 13.817 1.00 75.50 104 SER A CA 1
ATOM 819 C C . SER A 1 104 ? 1.473 6.963 14.310 1.00 75.50 104 SER A C 1
ATOM 821 O O . SER A 1 104 ? 2.629 7.384 14.296 1.00 75.50 104 SER A O 1
ATOM 823 N N . ALA A 1 105 ? 1.160 5.736 14.734 1.00 75.62 105 ALA A N 1
ATOM 824 C CA . ALA A 1 105 ? 2.152 4.767 15.198 1.00 75.62 105 ALA A CA 1
ATOM 825 C C . ALA A 1 105 ? 3.077 4.322 14.057 1.00 75.62 105 ALA A C 1
ATOM 827 O O . ALA A 1 105 ? 4.296 4.311 14.211 1.00 75.62 105 ALA A O 1
ATOM 828 N N . ARG A 1 106 ? 2.504 4.037 12.881 1.00 73.50 106 ARG A N 1
ATOM 829 C CA . ARG A 1 106 ? 3.261 3.631 11.688 1.00 73.50 106 ARG A CA 1
ATOM 830 C C . ARG A 1 106 ? 4.009 4.784 11.021 1.00 73.50 106 ARG A C 1
ATOM 832 O O . ARG A 1 106 ? 4.886 4.534 10.201 1.00 73.50 106 ARG A O 1
ATOM 839 N N . LYS A 1 107 ? 3.653 6.038 11.333 1.00 73.31 107 LYS A N 1
ATOM 840 C CA . LYS A 1 107 ? 4.132 7.253 10.648 1.00 73.31 107 LYS A CA 1
ATOM 841 C C . LYS A 1 107 ? 3.936 7.178 9.124 1.00 73.31 107 LYS A C 1
ATOM 843 O O . LYS A 1 107 ? 4.758 7.677 8.358 1.00 73.31 107 LYS A O 1
ATOM 848 N N . ARG A 1 108 ? 2.830 6.571 8.679 1.00 75.44 108 ARG A N 1
ATOM 849 C CA . ARG A 1 108 ? 2.461 6.416 7.260 1.00 75.44 108 ARG A CA 1
ATOM 850 C C . ARG A 1 108 ? 1.305 7.355 6.917 1.00 75.44 108 ARG A C 1
ATOM 852 O O . ARG A 1 108 ? 0.383 7.519 7.709 1.00 75.44 108 ARG A O 1
ATOM 859 N N . LYS A 1 109 ? 1.340 7.972 5.730 1.00 76.75 109 LYS A N 1
ATOM 860 C CA . LYS A 1 109 ? 0.245 8.821 5.206 1.00 76.75 109 LYS A CA 1
ATOM 861 C C . LYS A 1 109 ? -0.892 8.015 4.578 1.00 76.75 109 LYS A C 1
ATOM 863 O O . LYS A 1 109 ? -1.770 8.579 3.931 1.00 76.75 109 LYS A O 1
ATOM 868 N N . THR A 1 110 ? -0.854 6.704 4.741 1.00 80.06 110 THR A N 1
ATOM 869 C CA . THR A 1 110 ? -1.745 5.779 4.068 1.00 80.06 110 THR A CA 1
ATOM 870 C C . THR A 1 110 ? -2.184 4.654 4.984 1.00 80.06 110 THR A C 1
ATOM 872 O O . THR A 1 110 ? -1.471 4.306 5.929 1.00 80.06 110 THR A O 1
ATOM 875 N N . LEU A 1 111 ? -3.366 4.118 4.691 1.00 84.00 111 LEU A N 1
ATOM 876 C CA . LEU A 1 111 ? -3.980 3.006 5.400 1.00 84.00 111 LEU A CA 1
ATOM 877 C C . LEU A 1 111 ? -4.739 2.123 4.404 1.00 84.00 111 LEU A C 1
ATOM 879 O O . LEU A 1 111 ? -5.581 2.627 3.657 1.00 84.00 111 LEU A O 1
ATOM 883 N N . VAL A 1 112 ? -4.446 0.825 4.398 1.00 85.69 112 VAL A N 1
ATOM 884 C CA . VAL A 1 112 ? -5.169 -0.169 3.597 1.00 85.69 112 VAL A CA 1
ATOM 885 C C . VAL A 1 112 ? -6.491 -0.490 4.289 1.00 85.69 112 VAL A C 1
ATOM 887 O O . VAL A 1 112 ? -6.506 -0.891 5.452 1.00 85.69 112 VAL A O 1
ATOM 890 N N . VAL A 1 113 ? -7.617 -0.283 3.608 1.00 88.12 113 VAL A N 1
ATOM 891 C CA . VAL A 1 113 ? -8.964 -0.410 4.183 1.00 88.12 113 VAL A CA 1
ATOM 892 C C . VAL A 1 113 ? -9.951 -0.968 3.163 1.00 88.12 113 VAL A C 1
ATOM 894 O O . VAL A 1 113 ? -9.785 -0.760 1.972 1.00 88.12 113 VAL A O 1
ATOM 897 N N . CYS A 1 114 ? -11.008 -1.652 3.599 1.00 89.56 114 CYS A N 1
ATOM 898 C CA . CYS A 1 114 ? -12.116 -1.964 2.693 1.00 89.56 114 CYS A CA 1
ATOM 899 C C . CYS A 1 114 ? -12.899 -0.689 2.331 1.00 89.56 114 CYS A C 1
ATOM 901 O O . CYS A 1 114 ? -12.849 0.301 3.067 1.00 89.56 114 CYS A O 1
ATOM 903 N N . CYS A 1 115 ? -13.667 -0.732 1.241 1.00 88.38 115 CYS A N 1
ATOM 904 C CA . CYS A 1 115 ? -14.506 0.373 0.761 1.00 88.38 115 CYS A CA 1
ATOM 905 C C . CYS A 1 115 ? -15.387 0.990 1.872 1.00 88.38 115 CYS A C 1
ATOM 907 O O . CYS A 1 115 ? -15.409 2.206 2.057 1.00 88.38 115 CYS A O 1
ATOM 909 N N . GLN A 1 116 ? -16.015 0.163 2.717 1.00 88.81 116 GLN A N 1
ATOM 910 C CA . GLN A 1 116 ? -16.836 0.641 3.840 1.00 88.81 116 GLN A CA 1
ATOM 911 C C . GLN A 1 116 ? -16.027 1.460 4.856 1.00 88.81 116 GLN A C 1
ATOM 913 O O . GLN A 1 116 ? -16.453 2.523 5.311 1.00 88.81 116 GLN A O 1
ATOM 918 N N . CYS A 1 117 ? -14.841 0.975 5.232 1.00 88.19 117 CYS A N 1
ATOM 919 C CA . CYS A 1 117 ? -13.947 1.700 6.129 1.00 88.19 117 CYS A CA 1
ATOM 920 C C . CYS A 1 117 ? -13.396 2.965 5.459 1.00 88.19 117 CYS A C 1
ATOM 922 O O . CYS A 1 117 ? -13.281 3.994 6.124 1.00 88.19 117 CYS A O 1
ATOM 924 N N . HIS A 1 118 ? -13.100 2.913 4.159 1.00 87.88 118 HIS A N 1
ATOM 925 C CA . HIS A 1 118 ? -12.652 4.063 3.383 1.00 87.88 118 HIS A CA 1
ATOM 926 C C . HIS A 1 118 ? -13.680 5.205 3.420 1.00 87.88 118 HIS A C 1
ATOM 928 O O . HIS A 1 118 ? -13.328 6.336 3.762 1.00 87.88 118 HIS A O 1
ATOM 934 N N . GLU A 1 119 ? -14.957 4.905 3.1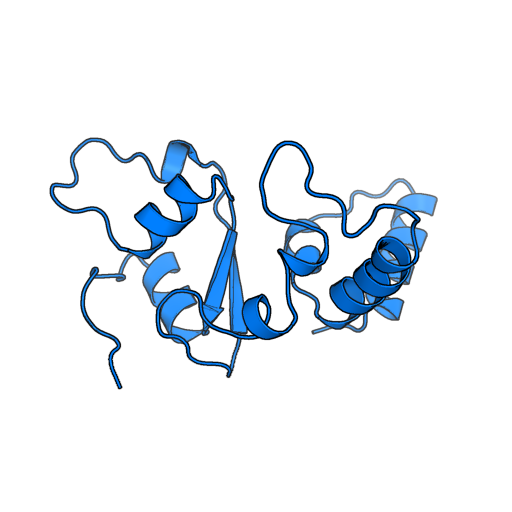72 1.00 86.50 119 GLU A N 1
ATOM 935 C CA . GLU A 1 119 ? -16.052 5.880 3.246 1.00 86.50 119 GLU A CA 1
ATOM 936 C C . GLU A 1 119 ? -16.233 6.455 4.654 1.00 86.50 119 GLU A C 1
ATOM 938 O O . GLU A 1 119 ? -16.345 7.674 4.818 1.00 86.50 119 GLU A O 1
ATOM 943 N N . LYS A 1 120 ? -16.216 5.601 5.689 1.00 85.25 120 LYS A N 1
ATOM 944 C CA . LYS A 1 120 ? -16.327 6.051 7.086 1.00 85.25 120 LYS A CA 1
ATOM 945 C C . LYS A 1 120 ? -15.233 7.058 7.438 1.00 85.25 120 LYS A C 1
ATOM 947 O O . LYS A 1 120 ? -15.523 8.075 8.067 1.00 85.25 120 LYS A O 1
ATOM 952 N N . ILE A 1 121 ? -13.991 6.816 7.011 1.00 83.50 121 ILE A N 1
ATOM 953 C CA . ILE A 1 121 ? -12.883 7.749 7.252 1.00 83.50 121 ILE A CA 1
ATOM 954 C C . ILE A 1 121 ? -13.078 9.040 6.445 1.00 83.50 121 ILE A C 1
ATOM 956 O O . ILE A 1 121 ? -12.985 10.128 7.013 1.00 83.50 121 ILE A O 1
ATOM 960 N N . GLN A 1 122 ? -13.392 8.932 5.150 1.00 79.75 122 GLN A N 1
ATOM 961 C CA . GLN A 1 122 ? -13.509 10.070 4.233 1.00 79.75 122 GLN A CA 1
ATOM 962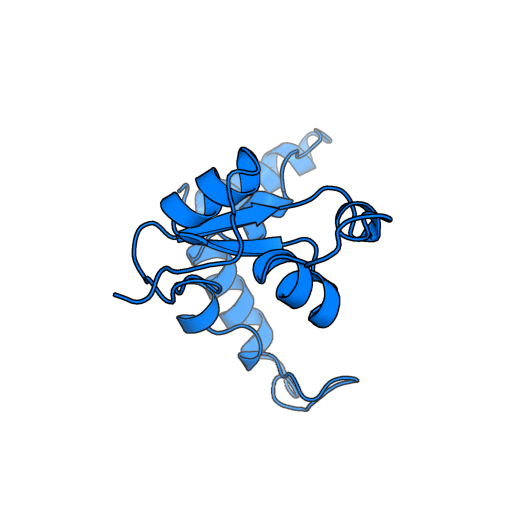 C C . GLN A 1 122 ? -14.583 11.077 4.663 1.00 79.75 122 GLN A C 1
ATOM 964 O O . GLN A 1 122 ? -14.360 12.286 4.604 1.00 79.75 122 GLN A O 1
ATOM 969 N N . TYR A 1 123 ? -15.738 10.589 5.119 1.00 78.56 123 TYR A N 1
ATOM 970 C CA . TYR A 1 123 ? -16.849 11.437 5.558 1.00 78.56 123 TY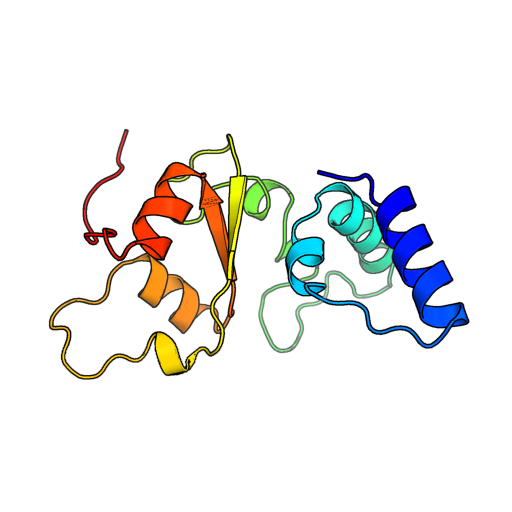R A CA 1
ATOM 971 C C . TYR A 1 123 ? -16.809 11.771 7.053 1.00 78.56 123 TYR A C 1
ATOM 973 O O . TYR A 1 123 ? -17.744 12.379 7.569 1.00 78.56 123 TYR A O 1
ATOM 981 N N . GLY A 1 124 ? -15.753 11.364 7.766 1.00 70.88 124 GLY A N 1
ATOM 982 C CA . GLY A 1 124 ? -15.627 11.589 9.206 1.00 70.88 124 GLY A CA 1
ATOM 983 C C . GLY A 1 124 ? -16.650 10.831 10.059 1.00 70.88 124 GLY A C 1
ATOM 984 O O . GLY A 1 124 ? -16.814 11.174 11.225 1.00 70.88 124 GLY A O 1
ATOM 985 N N . ARG A 1 125 ? -17.299 9.803 9.498 1.00 66.06 125 ARG A N 1
ATOM 986 C CA . ARG A 1 125 ? -18.269 8.895 10.146 1.00 66.06 125 ARG A CA 1
ATOM 987 C C . ARG A 1 125 ? -17.590 7.665 10.761 1.00 66.06 125 ARG A C 1
ATOM 989 O O . ARG A 1 125 ? -18.157 6.575 10.807 1.00 66.06 125 ARG A O 1
ATOM 996 N N . TYR A 1 126 ? -16.300 7.787 11.065 1.00 65.69 126 TYR A N 1
ATOM 997 C CA . TYR A 1 126 ? -15.558 6.726 11.720 1.00 65.69 126 TYR A CA 1
ATOM 998 C C . TYR A 1 126 ? -15.616 6.967 13.221 1.00 65.69 126 TYR A C 1
ATOM 1000 O O . TYR A 1 126 ? -14.871 7.793 13.760 1.00 65.69 126 TYR A O 1
ATOM 1008 N N . ASP A 1 127 ? -16.492 6.213 13.869 1.00 62.34 127 ASP A N 1
ATOM 1009 C CA . ASP A 1 127 ? -16.911 6.470 15.246 1.00 62.34 127 ASP A CA 1
ATOM 1010 C C . ASP A 1 127 ? -16.011 5.766 16.271 1.00 62.34 127 ASP A C 1
ATOM 1012 O O . ASP A 1 127 ? -16.288 5.779 17.461 1.00 62.34 127 ASP A O 1
ATOM 1016 N N . GLY A 1 128 ? -14.907 5.150 15.831 1.00 58.19 128 GLY A N 1
ATOM 1017 C CA . GLY A 1 128 ? -13.975 4.443 16.715 1.00 58.19 128 GLY A CA 1
ATOM 1018 C C . GLY A 1 128 ? -14.440 3.048 17.122 1.00 58.19 128 GLY A C 1
ATOM 1019 O O . GLY A 1 128 ? -13.586 2.182 17.283 1.00 58.19 128 GLY A O 1
ATOM 1020 N N . ASP A 1 129 ? -15.751 2.817 17.182 1.00 49.41 129 ASP A N 1
ATOM 1021 C CA . ASP A 1 129 ? -16.327 1.571 17.668 1.00 49.41 129 ASP A CA 1
ATOM 1022 C C . ASP A 1 129 ? -16.916 0.687 16.562 1.00 49.41 129 ASP A C 1
ATOM 1024 O O . ASP A 1 129 ? -17.659 1.113 15.677 1.00 49.41 129 ASP A O 1
ATOM 1028 N N . THR A 1 130 ? -16.621 -0.608 16.701 1.00 52.12 130 THR A N 1
ATOM 1029 C CA . THR A 1 130 ? -17.283 -1.763 16.072 1.00 52.12 130 THR A CA 1
ATOM 1030 C C . THR A 1 130 ? -17.284 -1.852 14.544 1.00 52.12 130 THR A C 1
ATOM 1032 O O . THR A 1 130 ? -18.157 -1.334 13.857 1.00 52.12 130 THR A O 1
ATOM 1035 N N . LEU A 1 131 ? -16.404 -2.713 14.028 1.00 42.31 131 LEU A N 1
ATOM 1036 C CA . LEU A 1 131 ? -16.800 -3.736 13.054 1.00 42.31 131 LEU A CA 1
ATOM 1037 C C . LEU A 1 131 ? -16.128 -5.058 13.455 1.00 42.31 131 LEU A C 1
ATOM 1039 O O . LEU A 1 131 ? -15.178 -5.509 12.823 1.00 42.31 131 LEU A O 1
ATOM 1043 N N . LYS A 1 132 ? -16.596 -5.636 14.570 1.00 38.72 132 LYS A N 1
ATOM 1044 C CA . LYS A 1 132 ? -16.503 -7.082 14.779 1.00 38.72 132 LYS A CA 1
ATOM 1045 C C . LYS A 1 132 ? -17.707 -7.693 14.076 1.00 38.72 132 LYS A C 1
ATOM 1047 O O . LYS A 1 132 ? -18.838 -7.491 14.518 1.00 38.72 132 LYS A O 1
ATOM 1052 N N . THR A 1 133 ? -17.471 -8.413 12.996 1.00 32.81 133 THR A N 1
ATOM 1053 C CA . THR A 1 133 ? -18.324 -9.52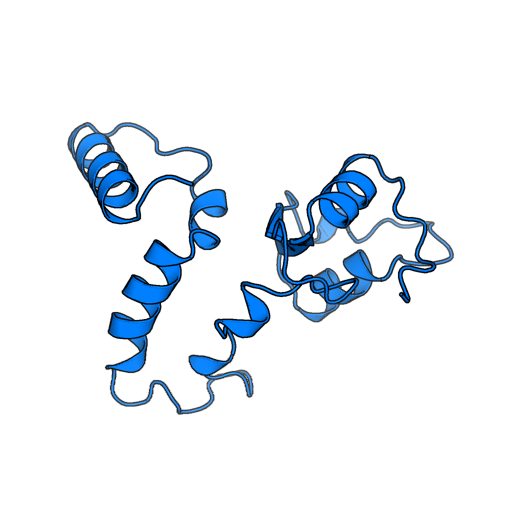3 12.575 1.00 32.81 133 THR A CA 1
ATOM 1054 C C . THR A 1 133 ? -17.424 -10.550 11.923 1.00 32.81 133 THR A C 1
ATOM 1056 O O . THR A 1 133 ? -16.531 -10.121 11.159 1.00 32.81 133 THR A O 1
#

Foldseek 3Di:
DDAPVVVVVVVVVCVVVVHDDPPVVQVCLRPNVLVVVLVVQVPDDCQCPDDPHNDGSCNCPPLQSQAFPPQRDRPQKGKDFDDALVVLVDPPDPDRAPVSVVCNVVVHRMGIHHPVVNVCVVVVVRPNDDDDD

pLDDT: mean 78.57, std 11.84, range [32.81, 95.94]

Sequence (133 aa):
MRTAETILNIIRTRGQRGLPVEDVYRLLYNLDLYLRAYGKLNSNAGAMTPGATPETVDGMSLEKANKCEICGATDNIEVHHIRKLADIKQKGRKERPEWMLKMSARKRKTLVVCCQCHEKIQYGRYDGDTLKT

Organism: NCBI:txid2019572

Radius of gyration: 17.03 Å; chains: 1; bounding box: 40×30×47 Å

Secondary structure (DSSP, 8-state):
---HHHHHHHHHHHHHTT-----GGGGGG-HHHHHHHHHHHHTSTTTTS--SSS--GGGS-HHHHSS-TTT---SSEEEEE-S-GGGG--TT-SS--HHHHHHHHHT-SEEEEEHHHHHHHHTT---S-----

InterPro domains:
  IPR049030 AI2M/AI1M-like, HNH endonuclease domain [PF21368] (68-118)